Protein AF-A0A2V9N0I8-F1 (afdb_monomer_lite)

Structure (mmCIF, N/CA/C/O backbone):
data_AF-A0A2V9N0I8-F1
#
_entry.id   AF-A0A2V9N0I8-F1
#
loop_
_atom_site.group_PDB
_atom_site.id
_atom_site.type_symbol
_atom_site.label_atom_id
_atom_site.label_alt_id
_atom_site.label_comp_id
_atom_site.label_asym_id
_atom_site.label_entity_id
_atom_site.label_seq_id
_atom_site.pdbx_PDB_ins_code
_atom_site.Cartn_x
_atom_site.Cartn_y
_atom_site.Cartn_z
_atom_site.occupancy
_atom_site.B_iso_or_equiv
_atom_site.auth_seq_id
_atom_site.auth_comp_id
_atom_site.auth_asym_id
_atom_site.auth_atom_id
_atom_site.pdbx_PDB_model_num
ATOM 1 N N . MET A 1 1 ? -1.839 -3.997 -19.610 1.00 59.25 1 MET A N 1
ATOM 2 C CA . MET A 1 1 ? -1.346 -2.716 -19.059 1.00 59.25 1 MET A CA 1
ATOM 3 C C . MET A 1 1 ? -0.249 -3.041 -18.062 1.00 59.25 1 MET A C 1
ATOM 5 O O . MET A 1 1 ? -0.462 -3.921 -17.240 1.00 59.25 1 MET A O 1
ATOM 9 N N . SER A 1 2 ? 0.913 -2.406 -18.182 1.00 79.88 2 SER A N 1
ATOM 10 C CA . SER A 1 2 ? 2.080 -2.593 -17.308 1.00 79.88 2 SER A CA 1
ATOM 11 C C . SER A 1 2 ? 2.465 -1.255 -16.688 1.00 79.88 2 SER A C 1
ATOM 13 O O . SER A 1 2 ? 2.270 -0.212 -17.311 1.00 79.88 2 SER A O 1
ATOM 15 N N . VAL A 1 3 ? 3.003 -1.282 -15.474 1.00 85.00 3 VAL A N 1
ATOM 16 C CA . VAL A 1 3 ? 3.490 -0.082 -14.786 1.00 85.00 3 VAL A CA 1
ATOM 17 C C . VAL A 1 3 ? 4.903 0.227 -15.282 1.00 85.00 3 VAL A C 1
ATOM 19 O O . VAL A 1 3 ? 5.707 -0.689 -15.462 1.00 85.00 3 VAL A O 1
ATOM 22 N N . SER A 1 4 ? 5.199 1.499 -15.553 1.00 89.31 4 SER A N 1
ATOM 23 C CA . SER A 1 4 ? 6.534 1.916 -15.982 1.00 89.31 4 SER A CA 1
ATOM 24 C C . SER A 1 4 ? 7.553 1.760 -14.847 1.00 89.31 4 SER A C 1
ATOM 26 O O . SER A 1 4 ? 7.193 1.933 -13.682 1.00 89.31 4 SER A O 1
ATOM 28 N N . PRO A 1 5 ? 8.831 1.508 -15.160 1.00 90.75 5 PRO A N 1
ATOM 29 C CA . PRO A 1 5 ? 9.915 1.641 -14.192 1.00 90.75 5 PRO A CA 1
ATOM 30 C C . PRO A 1 5 ? 9.892 3.014 -13.506 1.00 90.75 5 PRO A C 1
ATOM 32 O O . PRO A 1 5 ? 9.586 4.017 -14.154 1.00 90.75 5 PRO A O 1
ATOM 35 N N . GLY A 1 6 ? 10.218 3.067 -12.219 1.00 91.69 6 GLY A N 1
ATOM 36 C CA . GLY A 1 6 ? 10.296 4.298 -11.438 1.00 91.69 6 GLY A CA 1
ATOM 37 C C . GLY A 1 6 ? 9.790 4.142 -10.009 1.00 91.69 6 GLY A C 1
ATOM 38 O O . GLY A 1 6 ? 9.518 3.036 -9.540 1.00 91.69 6 GLY A O 1
ATOM 39 N N . ASP A 1 7 ? 9.667 5.274 -9.326 1.00 93.56 7 ASP A N 1
ATOM 40 C CA . ASP A 1 7 ? 9.137 5.332 -7.970 1.00 93.56 7 ASP A CA 1
ATOM 41 C C . ASP A 1 7 ? 7.612 5.354 -7.993 1.00 93.56 7 ASP A C 1
ATOM 43 O O . ASP A 1 7 ? 6.989 6.185 -8.654 1.00 93.56 7 ASP A O 1
ATOM 47 N N . HIS A 1 8 ? 7.019 4.437 -7.236 1.00 92.62 8 HIS A N 1
ATOM 48 C CA . HIS A 1 8 ? 5.578 4.284 -7.120 1.00 92.62 8 HIS A CA 1
ATOM 49 C C . HIS A 1 8 ? 5.156 4.298 -5.661 1.00 92.62 8 HIS A C 1
ATOM 51 O O . HIS A 1 8 ? 5.833 3.762 -4.778 1.00 92.62 8 HIS 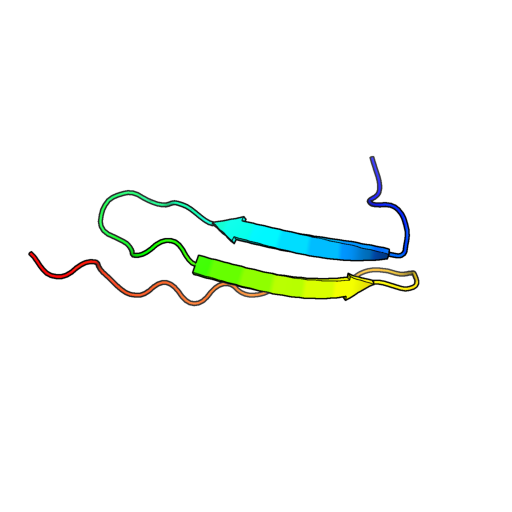A O 1
ATOM 57 N N . GLU A 1 9 ? 3.989 4.880 -5.421 1.00 94.44 9 GLU A N 1
ATOM 58 C CA . GLU A 1 9 ? 3.297 4.822 -4.144 1.00 94.44 9 GLU A CA 1
ATOM 59 C C . GLU A 1 9 ? 1.979 4.079 -4.332 1.00 94.44 9 GLU A C 1
ATOM 61 O O . GLU A 1 9 ? 1.123 4.468 -5.125 1.00 94.44 9 GLU A O 1
ATOM 66 N N . ILE A 1 10 ? 1.832 2.978 -3.608 1.00 93.94 10 ILE A N 1
ATOM 67 C CA . ILE A 1 10 ? 0.664 2.109 -3.667 1.00 93.94 10 ILE A CA 1
ATOM 68 C C . ILE A 1 10 ? -0.156 2.370 -2.418 1.00 93.94 10 ILE A C 1
ATOM 70 O O . ILE A 1 10 ? 0.379 2.341 -1.312 1.00 93.94 10 ILE A O 1
ATOM 74 N N . SER A 1 11 ? -1.451 2.608 -2.601 1.00 95.56 11 SER A N 1
ATOM 75 C CA . SER A 1 11 ? -2.398 2.822 -1.509 1.00 95.56 11 SER A CA 1
ATOM 76 C C . SER A 1 11 ? -3.562 1.846 -1.619 1.00 95.56 11 SER A C 1
ATOM 78 O O . SER A 1 11 ? -4.181 1.734 -2.677 1.00 95.56 11 SER A O 1
ATOM 80 N N . VAL A 1 12 ? -3.882 1.161 -0.522 1.00 95.62 12 VAL A N 1
ATOM 81 C CA . VAL A 1 12 ? -5.043 0.271 -0.413 1.00 95.62 12 VAL A CA 1
ATOM 82 C C . VAL A 1 12 ? -5.997 0.853 0.620 1.00 95.62 12 VAL A C 1
ATOM 84 O O . VAL A 1 12 ? -5.649 1.006 1.790 1.00 95.62 12 VAL A O 1
ATOM 87 N N . LYS A 1 13 ? -7.214 1.180 0.175 1.00 95.62 13 LYS A N 1
ATOM 88 C CA . LYS A 1 13 ? -8.289 1.694 1.025 1.00 95.62 13 LYS A CA 1
ATOM 89 C C . LYS A 1 13 ? -9.409 0.667 1.118 1.00 95.62 13 LYS A C 1
ATOM 91 O O . LYS A 1 13 ? -9.926 0.212 0.099 1.00 95.62 13 LYS A O 1
ATOM 96 N N . LYS A 1 14 ? -9.805 0.346 2.346 1.00 94.75 14 LYS A N 1
ATOM 97 C CA . LYS A 1 14 ? -10.918 -0.551 2.651 1.00 94.75 14 LYS A CA 1
ATOM 98 C C . LYS A 1 14 ? -11.663 -0.006 3.867 1.00 94.75 14 LYS A C 1
ATOM 100 O O . LYS A 1 14 ? -11.033 0.417 4.823 1.00 94.75 14 LYS A O 1
ATOM 105 N N . ASN A 1 15 ? -12.992 -0.010 3.830 1.00 95.00 15 ASN A N 1
ATOM 106 C CA . ASN A 1 15 ? -13.805 0.510 4.933 1.00 95.00 15 ASN A CA 1
ATOM 107 C C . ASN A 1 15 ? -13.550 -0.275 6.229 1.00 95.00 15 ASN A C 1
ATOM 109 O O . ASN A 1 15 ? -13.552 -1.507 6.198 1.00 95.00 15 ASN A O 1
ATOM 113 N N . GLY A 1 16 ? -13.367 0.441 7.342 1.00 94.19 16 GLY A N 1
ATOM 114 C CA . GLY A 1 16 ? -13.040 -0.140 8.648 1.00 94.19 16 GLY A CA 1
ATOM 115 C C . GLY A 1 16 ? -11.567 -0.525 8.813 1.00 94.19 16 GLY A C 1
ATOM 116 O O . GLY A 1 16 ? -11.218 -1.149 9.809 1.00 94.19 16 GLY A O 1
ATOM 117 N N . PHE A 1 17 ? -10.708 -0.177 7.851 1.00 95.81 17 PHE A N 1
ATOM 118 C CA . PHE A 1 17 ? -9.269 -0.414 7.902 1.00 95.81 17 PHE A CA 1
ATOM 119 C C . PHE A 1 17 ? -8.512 0.863 7.582 1.00 95.81 17 PHE A C 1
ATOM 121 O O . PHE A 1 17 ? -8.909 1.641 6.713 1.00 95.81 17 PHE A O 1
ATOM 128 N N . THR A 1 18 ? -7.369 1.014 8.240 1.00 95.06 18 THR A N 1
ATOM 129 C CA . THR A 1 18 ? -6.483 2.152 8.038 1.00 95.06 18 THR A CA 1
ATOM 130 C C . THR A 1 18 ? -5.938 2.072 6.619 1.00 95.06 18 THR A C 1
ATOM 132 O O . THR A 1 18 ? -5.633 0.982 6.123 1.00 95.06 18 THR A O 1
ATOM 135 N N . VAL A 1 19 ? -5.813 3.222 5.952 1.00 95.75 19 VAL A N 1
ATOM 136 C CA . VAL A 1 19 ? -5.220 3.280 4.612 1.00 95.75 19 VAL A CA 1
ATOM 137 C C . VAL A 1 19 ? -3.799 2.736 4.684 1.00 95.75 19 VAL A C 1
ATOM 139 O O . VAL A 1 19 ? -2.933 3.302 5.349 1.00 95.75 19 VAL A O 1
ATOM 142 N N . TRP A 1 20 ? -3.565 1.636 3.979 1.00 97.00 20 TRP A N 1
ATOM 143 C CA . TRP A 1 20 ? -2.240 1.054 3.865 1.00 97.00 20 TRP A CA 1
ATOM 144 C C . TRP A 1 20 ? -1.514 1.716 2.704 1.00 97.00 20 TRP A C 1
ATOM 146 O O . TRP A 1 20 ? -2.033 1.733 1.585 1.00 97.00 20 TRP A O 1
ATOM 156 N N . THR A 1 21 ? -0.325 2.253 2.962 1.00 95.81 21 THR A N 1
ATOM 157 C CA . THR A 1 21 ? 0.510 2.895 1.947 1.00 95.81 21 THR A CA 1
ATOM 158 C C . THR A 1 21 ? 1.889 2.254 1.892 1.00 95.81 21 THR A C 1
ATOM 160 O O . THR A 1 21 ? 2.476 1.884 2.911 1.00 95.81 21 THR A O 1
ATOM 163 N N . ARG A 1 22 ? 2.427 2.111 0.6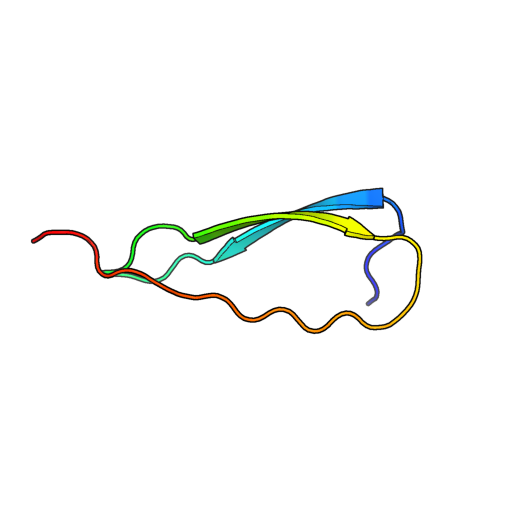79 1.00 94.56 22 ARG A N 1
ATOM 164 C CA . ARG A 1 22 ? 3.774 1.587 0.453 1.00 94.56 22 ARG A CA 1
ATOM 165 C C . ARG A 1 22 ? 4.447 2.311 -0.697 1.00 94.56 22 ARG A C 1
ATOM 167 O O . ARG A 1 22 ? 3.942 2.314 -1.816 1.00 94.56 22 ARG A O 1
ATOM 174 N N . LYS A 1 23 ? 5.627 2.861 -0.420 1.00 94.19 23 LYS A N 1
ATOM 175 C CA . LYS A 1 23 ? 6.520 3.440 -1.427 1.00 94.19 23 LYS A CA 1
ATOM 176 C C . LYS A 1 23 ? 7.539 2.402 -1.869 1.00 94.19 23 LYS A C 1
ATOM 178 O O . LYS A 1 23 ? 8.106 1.699 -1.032 1.00 94.19 23 LYS A O 1
ATOM 183 N N . MET A 1 24 ? 7.759 2.292 -3.173 1.00 91.56 24 MET A N 1
ATOM 184 C CA . MET A 1 24 ? 8.757 1.388 -3.732 1.00 91.56 24 MET A CA 1
ATOM 185 C C . MET A 1 24 ? 9.275 1.881 -5.077 1.00 91.56 24 MET A C 1
ATOM 187 O O . MET A 1 24 ? 8.522 2.418 -5.883 1.00 91.56 24 MET A O 1
ATOM 191 N N . SER A 1 25 ? 10.557 1.635 -5.323 1.00 91.06 25 SER A N 1
ATOM 192 C CA . SER A 1 25 ? 11.170 1.845 -6.629 1.00 91.06 25 SER A CA 1
ATOM 193 C C . SER A 1 25 ? 11.127 0.537 -7.412 1.00 91.06 25 SER A C 1
ATOM 195 O O . SER A 1 25 ? 11.555 -0.508 -6.915 1.00 91.06 25 SER A O 1
ATOM 197 N N . VAL A 1 26 ? 10.563 0.575 -8.614 1.00 88.19 26 VAL A N 1
ATOM 198 C CA . VAL A 1 26 ? 10.396 -0.582 -9.497 1.00 88.19 26 VAL A CA 1
ATOM 199 C C . VAL A 1 26 ? 11.309 -0.403 -10.697 1.00 88.19 26 VAL A C 1
ATOM 201 O O . VAL A 1 26 ? 11.190 0.578 -11.421 1.00 88.19 26 VAL A O 1
ATOM 204 N N . SER A 1 27 ? 12.211 -1.353 -10.937 1.00 82.62 27 SER A N 1
ATOM 205 C CA . SER A 1 27 ? 13.072 -1.338 -12.121 1.00 82.62 27 SER A CA 1
ATOM 206 C C . SER A 1 27 ? 12.397 -2.047 -13.292 1.00 82.62 27 SER A C 1
ATOM 208 O O . SER A 1 27 ? 11.928 -1.387 -14.199 1.00 82.62 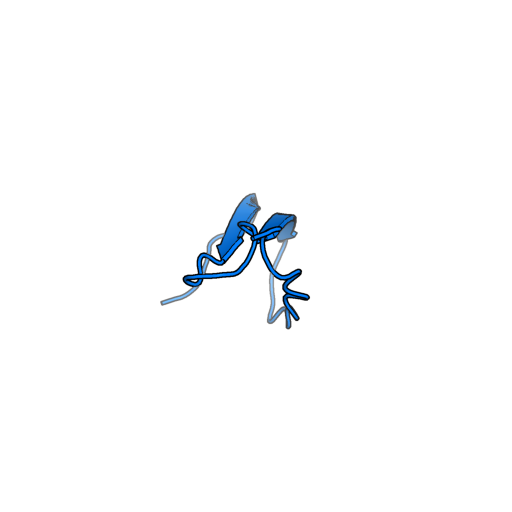27 SER A O 1
ATOM 210 N N . THR A 1 28 ? 12.277 -3.371 -13.298 1.00 80.06 28 THR A N 1
ATOM 211 C CA . THR A 1 28 ? 11.502 -4.124 -14.304 1.00 80.06 28 THR A CA 1
ATOM 212 C C . THR A 1 28 ? 11.097 -5.484 -13.732 1.00 80.06 28 THR A C 1
ATOM 214 O O . THR A 1 28 ? 11.679 -5.943 -12.751 1.00 80.06 28 THR A O 1
ATOM 217 N N . GLY A 1 29 ? 10.113 -6.145 -14.346 1.00 84.81 29 GLY A N 1
ATOM 218 C CA . GLY A 1 29 ? 9.680 -7.495 -13.968 1.00 84.81 29 GLY A CA 1
ATOM 219 C C . GLY A 1 29 ? 8.363 -7.534 -13.194 1.00 84.81 29 GLY A C 1
ATOM 220 O O . GLY A 1 29 ? 7.663 -6.531 -13.06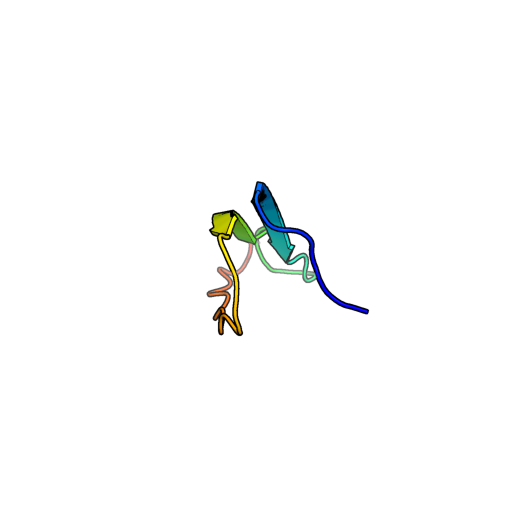3 1.00 84.81 29 GLY A O 1
ATOM 221 N N . HIS A 1 30 ? 8.005 -8.724 -12.711 1.00 86.44 30 HIS A N 1
ATOM 222 C CA . HIS A 1 30 ? 6.809 -8.933 -11.899 1.00 86.44 30 HIS A CA 1
ATOM 223 C C . HIS A 1 30 ? 7.148 -8.843 -10.416 1.00 86.44 30 HIS A C 1
ATOM 225 O O . HIS A 1 30 ? 8.019 -9.563 -9.929 1.00 86.44 30 HIS A O 1
ATOM 231 N N . ILE A 1 31 ? 6.422 -7.989 -9.698 1.00 87.56 31 ILE A N 1
ATOM 232 C CA . ILE A 1 31 ? 6.574 -7.820 -8.257 1.00 87.56 31 ILE A CA 1
ATOM 233 C C . ILE A 1 31 ? 5.254 -8.177 -7.585 1.00 87.56 31 ILE A C 1
ATOM 235 O O . ILE A 1 31 ? 4.211 -7.615 -7.909 1.00 87.56 31 ILE A O 1
ATOM 239 N N . ASN A 1 32 ? 5.315 -9.115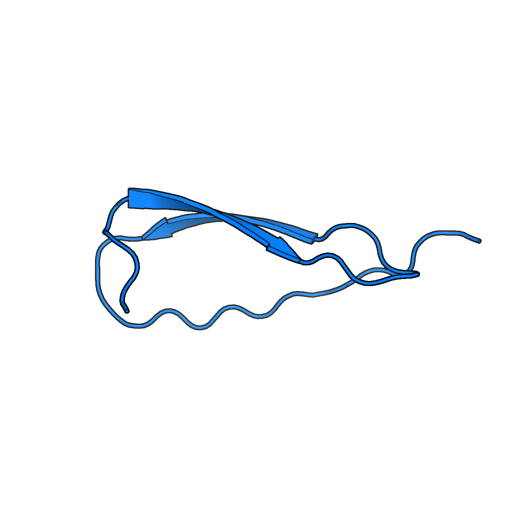 -6.641 1.00 91.12 32 ASN A N 1
ATOM 240 C CA . ASN A 1 32 ? 4.184 -9.479 -5.798 1.00 91.12 32 ASN A CA 1
ATOM 241 C C . ASN A 1 32 ? 4.208 -8.641 -4.522 1.00 91.12 32 ASN A C 1
ATOM 243 O O . ASN A 1 32 ? 5.251 -8.498 -3.883 1.00 91.12 32 ASN A O 1
ATOM 247 N N . ILE A 1 33 ? 3.055 -8.092 -4.152 1.00 90.44 33 ILE A N 1
ATOM 248 C CA . ILE A 1 33 ? 2.921 -7.188 -3.013 1.00 90.44 33 ILE A CA 1
ATOM 249 C C . ILE A 1 33 ? 1.759 -7.673 -2.163 1.00 90.44 33 ILE A C 1
ATOM 251 O O . ILE A 1 33 ? 0.635 -7.776 -2.646 1.00 90.44 33 ILE A O 1
ATOM 255 N N . ASN A 1 34 ? 2.042 -7.934 -0.891 1.00 93.88 34 ASN A N 1
ATOM 256 C CA . ASN A 1 34 ? 1.025 -8.216 0.111 1.00 93.88 34 ASN A CA 1
ATOM 257 C C . ASN A 1 34 ? 0.768 -6.939 0.913 1.00 93.88 34 ASN A C 1
ATOM 259 O O . ASN A 1 34 ? 1.718 -6.284 1.352 1.00 93.88 34 ASN A O 1
ATOM 263 N N . ALA A 1 35 ? -0.506 -6.586 1.072 1.00 95.06 35 ALA A N 1
ATOM 264 C CA . ALA A 1 35 ? -0.939 -5.502 1.941 1.00 95.06 35 ALA A CA 1
ATOM 265 C C . ALA A 1 35 ? -1.425 -6.092 3.267 1.00 95.06 35 ALA A C 1
ATOM 267 O O . ALA A 1 35 ? -2.290 -6.969 3.280 1.00 95.06 35 ALA A O 1
ATOM 268 N N . GLU A 1 36 ? -0.878 -5.595 4.369 1.00 94.31 36 GLU A N 1
ATOM 269 C CA . GLU A 1 36 ? -1.296 -5.957 5.722 1.00 94.31 36 GLU A CA 1
ATOM 270 C C . GLU A 1 36 ? -2.167 -4.820 6.255 1.00 94.31 36 GLU A C 1
ATOM 272 O O . GLU A 1 36 ? -1.693 -3.701 6.443 1.00 94.31 36 GLU A O 1
ATOM 277 N N . LEU A 1 37 ? -3.467 -5.082 6.409 1.00 94.56 37 LEU A N 1
ATOM 278 C CA . LEU A 1 37 ? -4.436 -4.069 6.814 1.00 94.56 37 LEU A CA 1
ATOM 279 C C . LEU A 1 37 ? -4.662 -4.117 8.323 1.00 94.56 37 LEU A C 1
ATOM 281 O O . LEU A 1 37 ? -4.970 -5.173 8.873 1.00 94.56 37 LEU A O 1
ATOM 285 N N . THR A 1 38 ? -4.597 -2.951 8.955 1.00 94.56 38 THR A N 1
ATOM 286 C CA . THR A 1 38 ? -4.926 -2.769 10.372 1.00 94.56 38 THR A CA 1
ATOM 287 C C . THR A 1 38 ? -6.318 -2.163 10.484 1.00 94.56 38 THR A C 1
ATOM 289 O O . THR A 1 38 ? -6.601 -1.170 9.813 1.00 94.56 38 THR A O 1
ATOM 292 N N . GLU A 1 39 ? -7.194 -2.754 11.298 1.00 94.44 39 GLU A N 1
ATOM 293 C CA . GLU A 1 39 ? -8.527 -2.197 11.561 1.00 94.44 39 GLU A CA 1
ATOM 294 C C . GLU A 1 39 ? -8.414 -0.779 12.132 1.00 94.44 39 GLU A C 1
ATOM 296 O O . GLU A 1 39 ? -7.532 -0.489 12.944 1.00 94.44 39 GLU A O 1
ATOM 301 N N . GLU A 1 40 ? -9.284 0.122 11.680 1.00 90.94 40 GLU A N 1
ATOM 302 C CA . GLU A 1 40 ? -9.374 1.452 12.280 1.00 90.94 40 GLU A CA 1
ATOM 303 C C . GLU A 1 40 ? -9.956 1.332 13.695 1.00 90.94 40 GLU A C 1
ATOM 305 O O . GLU A 1 40 ? -10.916 0.579 13.900 1.00 90.94 40 GLU A O 1
ATOM 310 N N . PRO A 1 41 ? -9.395 2.050 14.686 1.00 83.19 41 PRO A N 1
ATOM 311 C CA . PRO A 1 41 ? -9.987 2.092 16.015 1.00 83.19 41 PRO A CA 1
ATOM 312 C C . PRO A 1 41 ? -11.431 2.611 15.919 1.00 83.19 41 PRO A C 1
ATOM 314 O O . PRO A 1 41 ? -11.696 3.579 15.204 1.00 83.19 41 PRO A O 1
ATOM 317 N N . LYS A 1 42 ? -12.349 1.921 16.607 1.00 71.94 42 LYS A N 1
ATOM 318 C CA . LYS A 1 42 ? -13.782 2.253 16.664 1.00 71.94 42 LYS A CA 1
ATOM 319 C C . LYS A 1 42 ? -14.060 3.562 17.389 1.00 71.94 42 LYS A C 1
ATOM 321 O O . LYS A 1 42 ? -13.377 3.824 18.405 1.00 71.94 42 LYS A O 1
#

Secondary structure (DSSP, 8-state):
--PPSEEEEEEE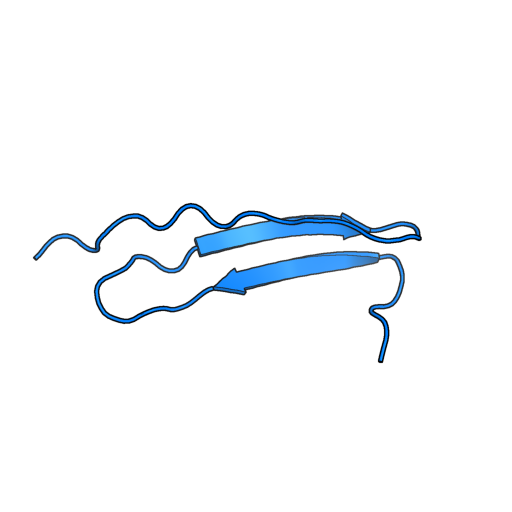--TTBPPEEEEEEE-SS-------PPBPP-

Radius of gyration: 12.79 Å; chains: 1; bounding box: 27×15×36 Å

Sequence (42 aa):
MSVSPGDHEISVKKNGFTVWTRKMSVSTGHININAELTEEPK

Foldseek 3Di:
DDDDFAKDKDWDDDPQWDIFIDIDGGHDDDDDDDTDTDGDDD

pLDDT: mean 90.38, std 7.24, range [59.25, 97.0]